Protein AF-A0A329MFP6-F1 (afdb_monomer_lite)

Foldseek 3Di:
DDDDDDPPPPPDPQQQLPQQLQNLDPQSSNVSYDHPVLVVLCVQAVHDSSVSSVLLNQCAPPPSHNEAPVRHGWDFAFDCVQPPDDGYYPVGTPGTHYPVVSVVVVLVPDPCNVVVVVVVVVVVVVVVVPDDDD

pLDDT: mean 84.2, std 16.62, range [38.97, 97.88]

Secondary structure (DSSP, 8-state):
-PPPPPTTS-------TT--SSTT-HHHHHHTS--HHHHHHHHHTT--HHHHHHHHHH--TTT--SS-TTSPPPEEEE-TTTS-SS---TTTEEEEE-HHHHHHHHHHHSTTHHHHHHHHHHHHHHHHHTS---

Structure (mmCIF, N/CA/C/O backbone):
data_AF-A0A329MFP6-F1
#
_entry.id   AF-A0A329MFP6-F1
#
loop_
_atom_site.group_PDB
_atom_site.id
_atom_site.type_symbol
_atom_site.label_atom_id
_atom_site.label_alt_id
_atom_site.label_comp_id
_atom_site.label_asym_id
_atom_site.label_entity_id
_atom_site.label_seq_id
_atom_site.pdbx_PDB_ins_code
_atom_site.Cartn_x
_atom_site.Cartn_y
_atom_site.Cartn_z
_atom_site.occupancy
_atom_site.B_iso_or_equiv
_atom_site.auth_seq_id
_atom_site.auth_comp_id
_atom_site.auth_asym_id
_atom_site.auth_atom_id
_atom_site.pdbx_PDB_model_num
ATOM 1 N N . MET A 1 1 ? 34.809 14.939 -12.830 1.00 39.16 1 MET A N 1
ATOM 2 C CA . MET A 1 1 ? 34.128 15.727 -13.881 1.00 39.16 1 MET A CA 1
ATOM 3 C C . MET A 1 1 ? 33.751 14.773 -15.009 1.00 39.16 1 MET A C 1
ATOM 5 O O . MET A 1 1 ? 34.616 14.398 -15.788 1.00 39.16 1 MET A O 1
ATOM 9 N N . GLN A 1 2 ? 32.520 14.252 -15.020 1.00 39.19 2 GLN A N 1
ATOM 10 C CA . GLN A 1 2 ? 32.083 13.300 -16.051 1.00 39.19 2 GLN A CA 1
ATOM 11 C C . GLN A 1 2 ? 31.683 14.081 -17.306 1.00 39.19 2 GLN A C 1
ATOM 13 O O . GLN A 1 2 ? 30.831 14.963 -17.243 1.00 39.19 2 GLN A O 1
ATOM 18 N N . ARG A 1 3 ? 32.372 13.801 -18.417 1.00 41.19 3 ARG A N 1
ATOM 19 C CA . ARG A 1 3 ? 32.139 14.415 -19.729 1.00 41.19 3 ARG A CA 1
ATOM 20 C C . ARG A 1 3 ? 30.785 13.940 -20.267 1.00 41.19 3 ARG A C 1
ATOM 22 O O . ARG A 1 3 ? 30.533 12.738 -20.278 1.00 41.19 3 ARG A O 1
ATOM 29 N N . GLY A 1 4 ? 29.930 14.883 -20.665 1.00 38.97 4 GLY A N 1
ATOM 30 C CA . GLY A 1 4 ? 28.643 14.595 -21.302 1.00 38.97 4 GLY A CA 1
ATOM 31 C C . GLY A 1 4 ? 28.822 13.795 -22.594 1.00 38.97 4 GLY A C 1
ATOM 32 O O . GLY A 1 4 ? 29.856 13.902 -23.254 1.00 38.97 4 GLY A O 1
ATOM 33 N N . ALA A 1 5 ? 27.829 12.967 -22.920 1.00 47.12 5 ALA A N 1
ATOM 34 C CA . ALA A 1 5 ? 27.838 12.176 -24.145 1.00 47.12 5 ALA A CA 1
ATOM 35 C C . ALA A 1 5 ? 27.854 13.098 -25.388 1.00 47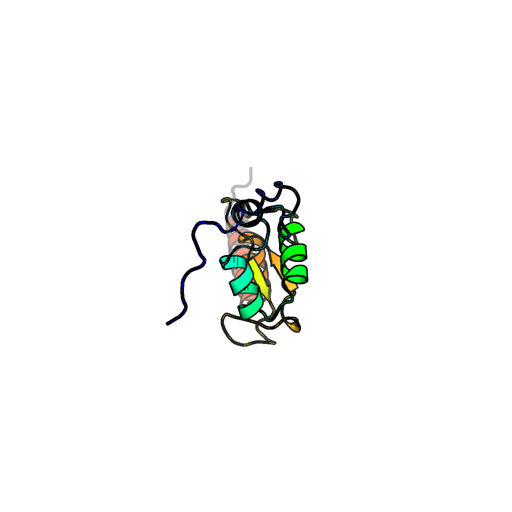.12 5 ALA A C 1
ATOM 37 O O . ALA A 1 5 ? 27.213 14.152 -25.351 1.00 47.12 5 ALA A O 1
ATOM 38 N N . PRO A 1 6 ? 28.571 12.738 -26.468 1.00 50.66 6 PRO A N 1
ATOM 39 C CA . PRO A 1 6 ? 28.706 13.596 -27.638 1.00 50.66 6 PRO A CA 1
ATOM 40 C C . PRO A 1 6 ? 27.420 13.629 -28.490 1.00 50.66 6 PRO A C 1
ATOM 42 O O . PRO A 1 6 ? 26.632 12.677 -28.502 1.00 50.66 6 PRO A O 1
ATOM 45 N N . LEU A 1 7 ? 27.205 14.772 -29.156 1.00 53.75 7 LEU A N 1
ATOM 46 C CA . LEU A 1 7 ? 25.969 15.193 -29.846 1.00 53.75 7 LEU A CA 1
ATOM 47 C C . LEU A 1 7 ? 25.598 14.357 -31.088 1.00 53.75 7 LEU A C 1
ATOM 49 O O . LEU A 1 7 ? 24.528 14.544 -31.657 1.00 53.75 7 LEU A O 1
ATOM 53 N N . ASP A 1 8 ? 26.466 13.438 -31.492 1.00 53.81 8 ASP A N 1
ATOM 54 C CA . ASP A 1 8 ? 26.337 12.506 -32.615 1.00 53.81 8 ASP A CA 1
ATOM 55 C C . ASP A 1 8 ? 25.970 11.079 -32.169 1.00 53.81 8 ASP A C 1
ATOM 57 O O . ASP A 1 8 ? 25.896 10.162 -32.990 1.00 53.81 8 ASP A O 1
ATOM 61 N N . SER A 1 9 ? 25.696 10.874 -30.875 1.00 49.31 9 SER A N 1
ATOM 62 C CA . SER A 1 9 ? 25.171 9.598 -30.392 1.00 49.31 9 SER A CA 1
ATOM 63 C C . SER A 1 9 ? 23.859 9.274 -31.115 1.00 49.31 9 SER A C 1
ATOM 65 O O . SER A 1 9 ? 22.949 10.109 -31.112 1.00 49.31 9 SER A O 1
ATOM 67 N N . PRO A 1 10 ? 23.716 8.072 -31.707 1.00 46.81 10 PRO A N 1
ATOM 68 C CA . PRO A 1 10 ? 22.512 7.712 -32.436 1.00 46.81 10 PRO A CA 1
ATOM 69 C C . PRO A 1 10 ? 21.300 7.895 -31.527 1.00 46.81 10 PRO A C 1
ATOM 71 O O . PRO A 1 10 ? 21.274 7.377 -30.403 1.00 46.81 10 PRO A O 1
ATOM 74 N N . ILE A 1 11 ? 20.307 8.649 -32.013 1.00 53.44 11 ILE A N 1
ATOM 75 C CA . ILE A 1 11 ? 19.011 8.798 -31.351 1.00 53.44 11 ILE A CA 1
ATOM 76 C C . ILE A 1 11 ? 18.507 7.378 -31.122 1.00 53.44 11 ILE A C 1
ATOM 78 O O . ILE A 1 11 ? 18.200 6.658 -32.074 1.00 53.44 11 ILE A O 1
ATOM 82 N N . ARG A 1 12 ? 18.493 6.940 -29.857 1.00 50.84 12 ARG A N 1
ATOM 83 C CA . ARG A 1 12 ? 17.966 5.621 -29.511 1.00 50.84 12 ARG A CA 1
ATOM 84 C C . ARG A 1 12 ? 16.547 5.564 -30.079 1.00 50.84 12 ARG A C 1
ATOM 86 O O . ARG A 1 12 ? 15.791 6.503 -29.823 1.00 50.84 12 ARG A O 1
ATOM 93 N N . PRO A 1 13 ? 16.188 4.527 -30.855 1.00 45.75 13 PRO A N 1
ATOM 94 C CA . PRO A 1 13 ? 14.855 4.440 -31.426 1.00 45.75 13 PRO A CA 1
ATOM 95 C C . PRO A 1 13 ? 13.839 4.584 -30.295 1.00 45.75 13 PRO A C 1
ATOM 97 O O . PRO A 1 13 ? 14.028 4.001 -29.221 1.00 45.75 13 PRO A O 1
ATOM 100 N N . TRP A 1 14 ? 12.801 5.395 -30.521 1.00 45.91 14 TRP A N 1
ATOM 101 C CA . TRP A 1 14 ? 11.663 5.488 -29.611 1.00 45.91 14 TRP A CA 1
ATOM 102 C C . TRP A 1 14 ? 11.177 4.064 -29.351 1.00 45.91 14 TRP A C 1
ATOM 104 O O . TRP A 1 14 ? 10.658 3.409 -30.256 1.00 45.91 14 TRP A O 1
ATOM 114 N N . ARG A 1 15 ? 11.419 3.554 -28.137 1.00 48.12 15 ARG A N 1
ATOM 115 C CA . ARG A 1 15 ? 10.938 2.230 -27.744 1.00 48.12 15 ARG A CA 1
ATOM 116 C C . ARG A 1 15 ? 9.426 2.269 -27.888 1.00 48.12 15 ARG A C 1
ATOM 118 O O . ARG A 1 15 ? 8.777 3.188 -27.386 1.00 48.12 15 ARG A O 1
ATOM 125 N N . SER A 1 16 ? 8.885 1.327 -28.652 1.00 48.03 16 SER A N 1
ATOM 126 C CA . SER A 1 16 ? 7.445 1.219 -28.845 1.00 48.03 16 SER A CA 1
ATOM 127 C C . SER A 1 16 ? 6.749 1.150 -27.477 1.00 48.03 16 SER A C 1
ATOM 129 O O . SER A 1 16 ? 7.317 0.631 -26.515 1.00 48.03 16 SER A O 1
ATOM 131 N N . ARG A 1 17 ? 5.515 1.662 -27.367 1.00 48.12 17 ARG A N 1
ATOM 132 C CA . ARG A 1 17 ? 4.728 1.707 -26.111 1.00 48.12 17 ARG A CA 1
ATOM 133 C C . ARG A 1 17 ? 4.492 0.331 -25.447 1.00 48.12 17 ARG A C 1
ATOM 135 O O . ARG A 1 17 ? 3.846 0.274 -24.408 1.00 48.12 17 ARG A O 1
ATOM 142 N N . GLN A 1 18 ? 4.972 -0.761 -26.040 1.00 50.19 18 GLN A N 1
ATOM 143 C CA . GLN A 1 18 ? 4.708 -2.146 -25.648 1.00 50.19 18 GLN A CA 1
ATOM 144 C C . GLN A 1 18 ? 5.741 -2.737 -24.663 1.00 50.19 18 GLN A C 1
ATOM 146 O O . GLN A 1 18 ? 5.518 -3.837 -24.171 1.00 50.19 18 GLN A O 1
ATOM 151 N N . ASP A 1 19 ? 6.808 -2.008 -24.301 1.00 54.41 19 ASP A N 1
ATOM 152 C CA . ASP A 1 19 ? 7.904 -2.535 -23.456 1.00 54.41 19 ASP A CA 1
ATOM 153 C C . ASP A 1 19 ? 7.864 -2.091 -21.976 1.00 54.41 19 ASP A C 1
ATOM 155 O O . ASP A 1 19 ? 8.775 -2.389 -21.197 1.00 54.41 19 ASP A O 1
ATOM 159 N N . ALA A 1 20 ? 6.840 -1.342 -21.557 1.00 63.00 20 ALA A N 1
ATOM 160 C CA . ALA A 1 20 ? 6.758 -0.851 -20.183 1.00 63.00 20 ALA A CA 1
ATOM 161 C C . ALA A 1 20 ? 6.576 -2.015 -19.197 1.00 63.00 20 ALA A C 1
ATOM 163 O O . ALA A 1 20 ? 5.565 -2.711 -19.229 1.00 63.00 20 ALA A O 1
ATOM 164 N N . ILE A 1 21 ? 7.523 -2.190 -18.267 1.00 69.50 21 ILE A N 1
ATOM 165 C CA . ILE A 1 21 ? 7.451 -3.263 -17.254 1.00 69.50 21 ILE A CA 1
ATOM 166 C C . ILE A 1 21 ? 6.237 -3.054 -16.323 1.00 69.50 21 ILE A C 1
ATOM 168 O O . ILE A 1 21 ? 5.682 -4.014 -15.795 1.00 69.50 21 ILE A O 1
ATOM 172 N N . VAL A 1 22 ? 5.809 -1.797 -16.140 1.00 79.88 22 VAL A N 1
ATOM 173 C CA . VAL A 1 22 ? 4.565 -1.427 -15.448 1.00 79.88 22 VAL A CA 1
ATOM 174 C C . VAL A 1 22 ? 3.582 -0.879 -16.476 1.00 79.88 22 VAL A C 1
ATOM 176 O O . VAL A 1 22 ? 3.689 0.280 -16.881 1.00 79.88 22 VAL A O 1
ATOM 179 N N . THR A 1 23 ? 2.634 -1.706 -16.906 1.00 76.31 23 THR A N 1
ATOM 180 C CA . THR A 1 23 ? 1.756 -1.405 -18.053 1.00 76.31 23 THR A CA 1
ATOM 181 C C . THR A 1 23 ? 0.665 -0.379 -17.746 1.00 76.31 23 THR A C 1
ATOM 183 O O . THR A 1 23 ? 0.120 0.236 -18.657 1.00 76.31 23 THR A O 1
ATOM 186 N N . ASN A 1 24 ? 0.363 -0.147 -16.467 1.00 78.19 24 ASN A N 1
ATOM 187 C CA . ASN A 1 24 ? -0.674 0.775 -15.997 1.00 78.19 24 ASN A CA 1
ATOM 188 C C . ASN A 1 24 ? -0.131 2.128 -15.489 1.00 78.19 24 ASN A C 1
ATOM 190 O O . ASN A 1 24 ? -0.830 2.847 -14.766 1.00 78.19 24 ASN A O 1
ATOM 194 N N . CYS A 1 25 ? 1.103 2.490 -15.856 1.00 84.19 25 CYS A N 1
ATOM 195 C CA . CYS A 1 25 ? 1.743 3.745 -15.466 1.00 84.19 25 CYS A CA 1
ATOM 196 C C . CYS A 1 25 ? 2.259 4.518 -16.686 1.00 84.19 25 CYS A C 1
ATOM 198 O O . CYS A 1 25 ? 3.217 4.096 -17.331 1.00 84.19 25 CYS A O 1
ATOM 200 N N . ASP A 1 26 ? 1.676 5.690 -16.945 1.00 82.31 26 ASP A N 1
ATOM 201 C CA . ASP A 1 26 ? 2.002 6.522 -18.114 1.00 82.31 26 ASP A CA 1
ATOM 202 C C . ASP A 1 26 ? 3.473 6.970 -18.131 1.00 82.31 26 ASP A C 1
ATOM 204 O O . ASP A 1 26 ? 4.105 7.005 -19.188 1.00 82.31 26 ASP A O 1
ATOM 208 N N . ASP A 1 27 ? 4.065 7.217 -16.959 1.00 82.19 27 ASP A N 1
ATOM 209 C CA . ASP A 1 27 ? 5.483 7.576 -16.823 1.00 82.19 27 ASP A CA 1
ATOM 210 C C . ASP A 1 27 ? 6.414 6.392 -17.137 1.00 82.19 27 ASP A C 1
ATOM 212 O O . ASP A 1 27 ? 7.493 6.556 -17.713 1.00 82.19 27 ASP A O 1
ATOM 216 N N . CYS A 1 28 ? 6.009 5.170 -16.776 1.00 82.88 28 CYS A N 1
ATOM 217 C CA . CYS A 1 28 ? 6.749 3.956 -17.132 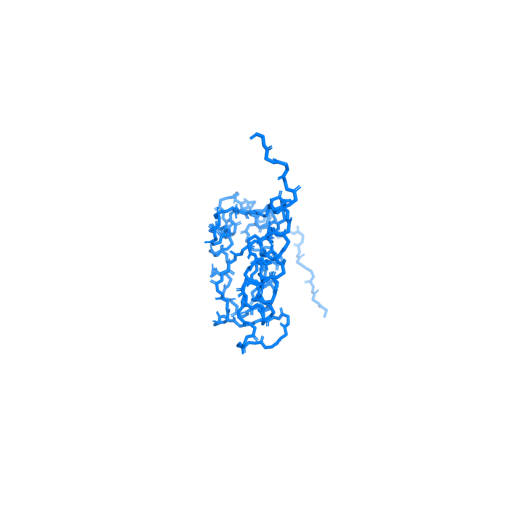1.00 82.88 28 CYS A CA 1
ATOM 218 C C . CYS A 1 28 ? 6.653 3.692 -18.638 1.00 82.88 28 CYS A C 1
ATOM 220 O O . CYS A 1 28 ? 7.663 3.410 -19.280 1.00 82.88 28 CYS A O 1
ATOM 222 N N . VAL A 1 29 ? 5.461 3.872 -19.215 1.00 74.75 29 VAL A N 1
ATOM 223 C CA . VAL A 1 29 ? 5.238 3.766 -20.663 1.00 74.75 29 VAL A CA 1
ATOM 224 C C . VAL A 1 29 ? 6.082 4.784 -21.425 1.00 74.75 29 VAL A C 1
ATOM 226 O O . VAL A 1 29 ? 6.722 4.430 -22.411 1.00 74.75 29 VAL A O 1
ATOM 229 N N . SER A 1 30 ? 6.162 6.017 -20.931 1.00 70.75 30 SER A N 1
ATOM 230 C CA . SER A 1 30 ? 6.937 7.089 -21.566 1.00 70.75 30 SER A CA 1
ATOM 231 C C . SER A 1 30 ? 8.451 6.900 -21.434 1.00 70.75 30 SER A C 1
ATOM 233 O O . SER A 1 30 ? 9.199 7.279 -22.330 1.00 70.75 30 SER A O 1
ATOM 235 N N . SER A 1 31 ? 8.923 6.296 -20.340 1.00 70.75 31 SER A N 1
ATOM 236 C CA . SER A 1 31 ? 10.354 6.018 -20.132 1.00 70.75 31 SER A CA 1
ATOM 237 C C . SER A 1 31 ? 10.832 4.710 -20.782 1.00 70.75 31 SER A C 1
ATOM 239 O O . SER A 1 31 ? 12.037 4.456 -20.830 1.00 70.75 31 SER A O 1
ATOM 241 N N . GLY A 1 32 ? 9.915 3.870 -21.282 1.00 62.72 32 GLY A N 1
ATOM 242 C CA . GLY A 1 32 ? 10.214 2.558 -21.868 1.00 62.72 32 GLY A CA 1
ATOM 243 C C . GLY A 1 32 ? 10.781 1.539 -20.870 1.00 62.72 32 GLY A C 1
ATOM 244 O O . GLY A 1 32 ? 11.291 0.501 -21.286 1.00 62.72 32 GLY A O 1
ATOM 245 N N . GLN A 1 33 ? 10.744 1.857 -19.569 1.00 74.75 33 GLN A N 1
ATOM 246 C CA . GLN A 1 33 ? 11.208 1.041 -18.444 1.00 74.75 33 GLN A CA 1
ATOM 247 C C . GLN A 1 33 ? 10.392 1.399 -17.180 1.00 74.75 33 GLN A C 1
ATOM 249 O O . GLN A 1 33 ? 9.175 1.555 -17.235 1.00 74.75 33 GLN A O 1
ATOM 254 N N . MET A 1 34 ? 11.036 1.478 -16.014 1.00 85.38 34 MET A N 1
ATOM 255 C CA . MET A 1 34 ? 10.428 1.852 -14.739 1.00 85.38 34 MET A CA 1
ATOM 256 C C . MET A 1 34 ? 10.697 3.334 -14.443 1.00 85.38 34 MET A C 1
ATOM 258 O O . MET A 1 34 ? 11.841 3.778 -14.532 1.00 85.38 34 MET A O 1
ATOM 262 N N . CYS A 1 35 ? 9.674 4.089 -14.031 1.00 89.38 35 CYS A N 1
ATOM 263 C CA . CYS A 1 35 ? 9.842 5.490 -13.637 1.00 89.38 35 CYS A CA 1
ATOM 264 C C . CYS A 1 35 ? 10.668 5.632 -12.342 1.00 89.38 35 CYS A C 1
ATOM 266 O O . CYS A 1 35 ? 10.760 4.706 -11.529 1.00 89.38 35 CYS A O 1
ATOM 268 N N . SER A 1 36 ? 11.240 6.817 -12.105 1.00 88.31 36 SER A N 1
ATOM 269 C CA . SER A 1 36 ? 12.091 7.089 -10.933 1.00 88.31 36 SER A CA 1
ATOM 270 C C . SER A 1 36 ? 11.378 6.837 -9.598 1.00 88.31 36 SER A C 1
ATOM 272 O O . SER A 1 36 ? 11.994 6.355 -8.646 1.00 88.31 36 SER A O 1
ATOM 274 N N . THR A 1 37 ? 10.069 7.095 -9.528 1.00 90.25 37 THR A N 1
ATOM 275 C CA . THR A 1 37 ? 9.248 6.837 -8.338 1.00 90.25 37 THR A CA 1
ATOM 276 C C . THR A 1 37 ? 9.159 5.348 -8.016 1.00 90.25 37 THR A C 1
ATOM 278 O O . THR A 1 37 ? 9.398 4.959 -6.871 1.00 90.25 37 THR A O 1
ATOM 281 N N . HIS A 1 38 ? 8.855 4.508 -9.006 1.00 91.25 38 HIS A N 1
ATOM 282 C CA . HIS A 1 38 ? 8.807 3.058 -8.821 1.00 91.25 38 HIS A CA 1
ATOM 283 C C . HIS A 1 38 ? 10.207 2.490 -8.561 1.00 91.25 38 HIS A C 1
ATOM 285 O O . HIS A 1 38 ? 10.374 1.664 -7.667 1.00 91.25 38 HIS A O 1
ATOM 291 N N . PHE A 1 39 ? 11.245 3.009 -9.222 1.00 91.12 39 PHE A N 1
ATOM 292 C CA . PHE A 1 39 ? 12.618 2.603 -8.927 1.00 91.12 39 PHE A CA 1
ATOM 293 C C . PHE A 1 39 ? 12.997 2.910 -7.471 1.00 91.12 39 PHE A C 1
ATOM 295 O O . PHE A 1 39 ? 13.550 2.057 -6.779 1.00 91.12 39 PHE A O 1
ATOM 302 N N . ALA A 1 40 ? 12.627 4.080 -6.944 1.00 92.44 40 ALA A N 1
ATOM 303 C CA . ALA A 1 40 ? 12.843 4.407 -5.536 1.00 92.44 40 ALA A CA 1
ATOM 304 C C . ALA A 1 40 ? 12.094 3.456 -4.582 1.00 92.44 40 ALA A C 1
ATOM 306 O O . ALA A 1 40 ? 12.606 3.136 -3.507 1.00 92.44 40 ALA A O 1
ATOM 307 N N . GLN A 1 41 ? 10.907 2.969 -4.960 1.00 94.19 41 GLN A N 1
ATOM 308 C CA . GLN A 1 41 ? 10.182 1.963 -4.177 1.00 94.19 41 GLN A CA 1
ATOM 309 C C . GLN A 1 41 ? 10.944 0.635 -4.099 1.00 94.19 41 GLN A C 1
ATOM 311 O O . GLN A 1 41 ? 11.028 0.076 -3.008 1.00 94.19 41 GLN A O 1
ATOM 316 N N . THR A 1 42 ? 11.581 0.179 -5.186 1.00 94.56 42 THR A N 1
ATOM 317 C CA . THR A 1 42 ? 12.419 -1.042 -5.151 1.00 94.56 42 THR A CA 1
ATOM 318 C C . THR A 1 42 ? 13.497 -0.956 -4.073 1.00 94.56 42 THR A C 1
ATOM 320 O O . THR A 1 42 ? 13.740 -1.918 -3.355 1.00 94.56 42 THR A O 1
ATOM 323 N N . LYS A 1 43 ? 14.096 0.228 -3.887 1.00 94.69 43 LYS A N 1
ATOM 324 C CA . LYS A 1 43 ? 15.128 0.458 -2.869 1.00 94.69 43 LYS A CA 1
ATOM 325 C C . LYS A 1 43 ? 14.547 0.516 -1.462 1.00 94.69 43 LYS A C 1
ATOM 327 O O . LYS A 1 43 ? 15.105 -0.088 -0.554 1.00 94.69 43 LYS A O 1
ATOM 332 N N . ARG A 1 44 ? 13.413 1.200 -1.291 1.00 94.81 44 ARG A N 1
ATOM 333 C CA . ARG A 1 44 ? 12.724 1.333 0.004 1.00 94.81 44 ARG A CA 1
ATOM 334 C C . ARG A 1 44 ? 12.236 -0.002 0.552 1.00 94.81 44 ARG A C 1
ATOM 336 O O . ARG A 1 44 ? 12.274 -0.185 1.756 1.00 94.81 44 ARG A O 1
ATOM 343 N N . TYR A 1 45 ? 11.793 -0.901 -0.320 1.00 95.56 45 TYR A N 1
ATOM 344 C CA . TYR A 1 45 ? 11.247 -2.202 0.072 1.00 95.56 45 TYR A CA 1
ATOM 345 C C . TYR A 1 45 ? 12.183 -3.368 -0.240 1.00 95.56 45 TYR A C 1
ATOM 347 O O . TYR A 1 45 ? 11.810 -4.514 -0.035 1.00 95.56 45 TYR A O 1
ATOM 355 N N . LYS A 1 46 ? 13.402 -3.098 -0.726 1.00 95.31 46 LYS A N 1
ATOM 356 C CA . LYS A 1 46 ? 14.392 -4.120 -1.110 1.00 95.31 46 LYS A CA 1
ATOM 357 C C . LYS A 1 46 ? 13.801 -5.187 -2.048 1.00 95.31 46 LYS A C 1
ATOM 359 O O . LYS A 1 46 ? 14.118 -6.365 -1.928 1.00 95.31 46 LYS A O 1
ATOM 364 N N . LEU A 1 47 ? 12.925 -4.761 -2.959 1.00 94.75 47 LEU A N 1
ATOM 365 C CA . LEU A 1 47 ? 12.251 -5.628 -3.923 1.00 94.75 47 LEU A CA 1
ATOM 366 C C . LEU A 1 47 ? 13.033 -5.688 -5.231 1.00 94.75 47 LEU A C 1
ATOM 368 O O . LEU A 1 47 ? 13.577 -4.678 -5.686 1.00 94.75 47 LEU A O 1
ATOM 372 N N . ASP A 1 48 ? 13.006 -6.852 -5.879 1.00 93.06 48 ASP A N 1
ATOM 373 C CA . ASP A 1 48 ? 13.409 -6.951 -7.277 1.00 93.06 48 ASP A CA 1
ATOM 374 C C . ASP A 1 48 ? 12.482 -6.068 -8.146 1.00 93.06 48 ASP A C 1
ATOM 376 O O . ASP A 1 48 ? 11.255 -6.110 -7.984 1.00 93.06 48 ASP A O 1
ATOM 380 N N . PRO A 1 49 ? 13.023 -5.249 -9.069 1.00 90.81 49 PRO A N 1
ATOM 381 C CA . PRO A 1 49 ? 12.206 -4.375 -9.906 1.00 90.81 49 PRO A CA 1
ATOM 382 C C . PRO A 1 49 ? 11.135 -5.106 -10.724 1.00 90.81 49 PRO A C 1
ATOM 384 O O . PRO A 1 49 ? 10.055 -4.553 -10.928 1.00 90.81 49 PRO A O 1
ATOM 387 N N . LYS A 1 50 ? 11.390 -6.339 -11.181 1.00 89.25 50 LYS A N 1
ATOM 388 C CA . LYS A 1 50 ? 10.402 -7.125 -11.931 1.00 89.25 50 LYS A CA 1
ATOM 389 C C . LYS A 1 50 ? 9.270 -7.584 -11.022 1.00 89.25 50 LYS A C 1
ATOM 391 O O . LYS A 1 50 ? 8.118 -7.495 -11.435 1.00 89.25 50 LYS A O 1
ATOM 396 N N . ILE A 1 51 ? 9.578 -7.995 -9.788 1.00 92.19 51 ILE A N 1
ATOM 397 C CA . ILE A 1 51 ? 8.563 -8.339 -8.778 1.00 92.19 51 ILE A CA 1
ATOM 398 C C . ILE A 1 51 ? 7.651 -7.134 -8.538 1.00 92.19 51 ILE A C 1
ATOM 400 O O . ILE A 1 51 ? 6.440 -7.238 -8.719 1.00 92.19 51 ILE A O 1
ATOM 404 N N . LEU A 1 52 ? 8.220 -5.966 -8.211 1.00 93.69 52 LEU A N 1
ATOM 405 C CA . LEU A 1 52 ? 7.419 -4.762 -7.971 1.00 93.69 52 LEU A CA 1
ATOM 406 C C . LEU A 1 52 ? 6.552 -4.414 -9.188 1.00 93.69 52 LEU A C 1
ATOM 408 O O . LEU A 1 52 ? 5.382 -4.062 -9.046 1.00 93.69 52 LEU A O 1
ATOM 412 N N . ALA A 1 53 ? 7.111 -4.522 -10.390 1.00 91.19 53 ALA A N 1
ATOM 413 C CA . ALA A 1 53 ? 6.388 -4.187 -11.602 1.00 91.19 53 ALA A CA 1
ATOM 414 C C . ALA A 1 53 ? 5.226 -5.147 -11.902 1.00 91.19 53 ALA A C 1
ATOM 416 O O . ALA A 1 53 ? 4.159 -4.696 -12.323 1.00 91.19 53 ALA A O 1
ATOM 417 N N . GLN A 1 54 ? 5.389 -6.444 -11.623 1.00 90.88 54 GLN A N 1
ATOM 418 C CA . GLN A 1 54 ? 4.307 -7.428 -11.704 1.00 90.88 54 GLN A CA 1
ATOM 419 C C . GLN A 1 54 ? 3.193 -7.119 -10.701 1.00 90.88 54 GLN A C 1
ATOM 421 O O . GLN A 1 54 ? 2.020 -7.125 -11.073 1.00 90.88 54 GLN A O 1
ATOM 426 N N . MET A 1 55 ? 3.550 -6.787 -9.455 1.00 94.31 55 MET A N 1
ATOM 427 C CA . MET A 1 55 ? 2.576 -6.395 -8.433 1.00 94.31 55 MET A CA 1
ATOM 428 C C . MET A 1 55 ? 1.766 -5.178 -8.889 1.00 94.31 55 MET A C 1
ATOM 430 O O . MET A 1 55 ? 0.539 -5.207 -8.860 1.00 94.31 55 MET A O 1
ATOM 434 N N . LEU A 1 56 ? 2.446 -4.123 -9.351 1.00 93.56 56 LEU A N 1
ATOM 435 C CA . LEU A 1 56 ? 1.802 -2.894 -9.816 1.00 93.56 56 LEU A CA 1
ATOM 436 C C . LEU A 1 56 ? 0.902 -3.142 -11.030 1.00 93.56 56 LEU A C 1
ATOM 438 O O . LEU A 1 56 ? -0.222 -2.645 -11.049 1.00 93.56 56 LEU A O 1
ATOM 442 N N . SER A 1 57 ? 1.356 -3.946 -11.995 1.00 90.62 57 SER A N 1
ATOM 443 C CA . SER A 1 57 ? 0.593 -4.264 -13.210 1.00 90.62 57 SER A CA 1
ATOM 444 C C . SER A 1 57 ? -0.645 -5.118 -12.929 1.00 90.62 57 SER A C 1
ATOM 446 O O . SER A 1 57 ? -1.648 -4.975 -13.623 1.00 90.62 57 SER A O 1
ATOM 448 N N . ARG A 1 58 ? -0.617 -5.963 -11.887 1.00 91.62 58 ARG A N 1
ATOM 449 C CA . ARG A 1 58 ? -1.794 -6.719 -11.420 1.00 91.62 58 ARG A CA 1
ATOM 450 C C . ARG A 1 58 ? -2.912 -5.808 -10.896 1.00 91.62 58 ARG A C 1
ATOM 452 O O . ARG A 1 58 ? -4.071 -6.211 -10.896 1.00 91.62 58 ARG A O 1
ATOM 459 N N . GLY A 1 59 ? -2.584 -4.602 -10.442 1.00 93.62 59 GLY A N 1
ATOM 460 C CA . GLY A 1 59 ? -3.541 -3.723 -9.783 1.00 93.62 59 GLY A CA 1
ATOM 461 C C . GLY A 1 59 ? -3.715 -4.052 -8.298 1.00 93.62 59 GLY A C 1
ATOM 462 O O . GLY A 1 59 ? -2.973 -4.842 -7.716 1.00 93.62 59 GLY A O 1
ATOM 463 N N . CYS A 1 60 ? -4.697 -3.425 -7.652 1.00 97.00 60 CYS A N 1
ATOM 464 C CA . CYS A 1 60 ? -4.980 -3.644 -6.237 1.00 97.00 60 CYS A CA 1
ATOM 465 C C . CYS A 1 60 ? -5.290 -5.121 -5.949 1.00 97.00 60 CYS A C 1
ATOM 467 O O . CYS A 1 60 ? -6.162 -5.708 -6.580 1.00 97.00 60 CYS A O 1
ATOM 469 N N . TYR A 1 61 ? -4.655 -5.709 -4.935 1.00 97.38 61 TYR A N 1
ATOM 470 C CA . TYR A 1 61 ? -4.836 -7.133 -4.620 1.00 97.38 61 TYR A CA 1
ATOM 471 C C . TYR A 1 61 ? -6.231 -7.485 -4.083 1.00 97.38 61 TYR A C 1
ATOM 473 O O . TYR A 1 61 ? -6.588 -8.659 -4.081 1.00 97.38 61 TYR A O 1
ATOM 481 N N . VAL A 1 62 ? -7.015 -6.482 -3.674 1.00 97.44 62 VAL A N 1
ATOM 482 C CA . VAL A 1 62 ? -8.394 -6.655 -3.195 1.00 97.44 62 VAL A CA 1
ATOM 483 C C . VAL A 1 62 ? -9.414 -6.425 -4.311 1.00 97.44 62 VAL A C 1
A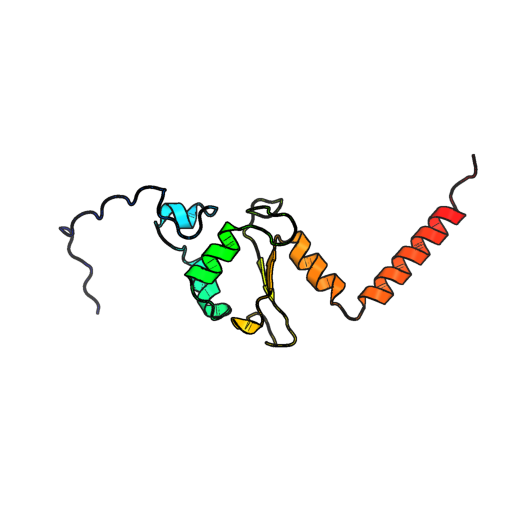TOM 485 O O . VAL A 1 62 ? -10.262 -7.278 -4.535 1.00 97.44 62 VAL A O 1
ATOM 488 N N . CYS A 1 63 ? -9.343 -5.302 -5.038 1.00 96.69 63 CYS A N 1
ATOM 489 C CA . CYS A 1 63 ? -10.357 -4.957 -6.048 1.00 96.69 63 CYS A CA 1
ATOM 490 C C . CYS A 1 63 ? -9.891 -5.011 -7.507 1.00 96.69 63 CYS A C 1
ATOM 492 O O . CYS A 1 63 ? -10.661 -4.663 -8.396 1.00 96.69 63 CYS A O 1
ATOM 494 N N . GLY A 1 64 ? -8.631 -5.349 -7.777 1.00 95.62 64 GLY A N 1
ATOM 495 C CA . GLY A 1 64 ? -8.061 -5.395 -9.128 1.00 95.62 64 GLY A CA 1
ATOM 496 C C . GLY A 1 64 ? -7.854 -4.033 -9.800 1.00 95.62 64 GLY A C 1
ATOM 497 O O . GLY A 1 64 ? -7.280 -3.972 -10.882 1.00 95.62 64 GLY A O 1
ATOM 498 N N . ALA A 1 65 ? -8.281 -2.924 -9.184 1.00 94.25 65 ALA A N 1
ATOM 499 C CA . ALA A 1 65 ? -8.180 -1.608 -9.808 1.00 94.25 65 ALA A CA 1
ATOM 500 C C . ALA A 1 65 ? -6.708 -1.222 -10.071 1.00 94.25 65 ALA A C 1
ATOM 502 O O . ALA A 1 65 ? -5.882 -1.324 -9.157 1.00 94.25 65 ALA A O 1
ATOM 503 N N . PRO A 1 66 ? -6.363 -0.735 -11.279 1.00 91.19 66 PRO A N 1
ATOM 504 C CA . PRO A 1 66 ? -4.984 -0.387 -11.627 1.00 91.19 66 PRO A CA 1
ATOM 505 C C . PRO A 1 66 ? -4.493 0.884 -10.917 1.00 91.19 66 PRO A C 1
ATOM 507 O O . PRO A 1 66 ? -3.292 1.103 -10.790 1.00 91.19 66 PRO A O 1
ATOM 510 N N . ARG A 1 67 ? -5.419 1.727 -10.452 1.00 90.94 67 ARG A N 1
ATOM 511 C CA . ARG A 1 67 ? -5.180 2.972 -9.713 1.00 90.94 67 ARG A CA 1
ATOM 512 C C . ARG A 1 67 ? -6.238 3.120 -8.624 1.00 90.94 67 ARG A C 1
ATOM 514 O O . ARG A 1 67 ? -7.233 2.395 -8.614 1.00 90.94 67 ARG A O 1
ATOM 521 N N . ASP A 1 68 ? -6.024 4.036 -7.683 1.00 92.19 68 ASP A N 1
ATOM 522 C CA . ASP A 1 68 ? -7.071 4.370 -6.719 1.00 92.19 68 ASP A CA 1
ATOM 523 C C . ASP A 1 68 ? -8.229 5.150 -7.370 1.00 92.19 68 ASP A C 1
ATOM 525 O O . ASP A 1 68 ? -8.142 5.601 -8.513 1.00 92.19 68 ASP A O 1
ATOM 529 N N . ARG A 1 69 ? -9.326 5.328 -6.623 1.00 89.94 69 ARG A N 1
ATOM 530 C CA . ARG A 1 69 ? -10.537 6.022 -7.100 1.00 89.94 69 ARG A CA 1
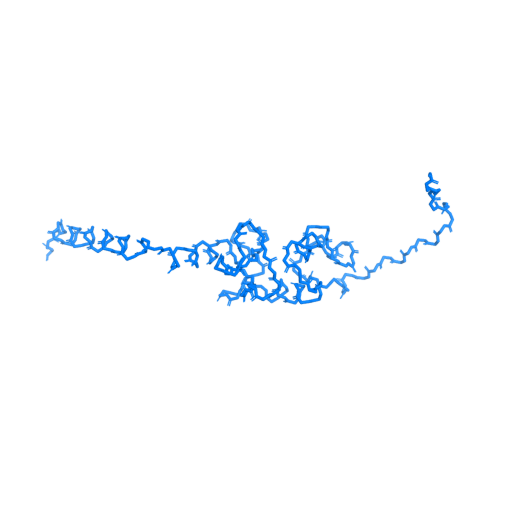ATOM 531 C C . ARG A 1 69 ? -10.312 7.478 -7.536 1.00 89.94 69 ARG A C 1
ATOM 533 O O . ARG A 1 69 ? -11.156 8.037 -8.219 1.00 89.94 69 ARG A O 1
ATOM 540 N N . ASN A 1 70 ? -9.203 8.085 -7.120 1.00 91.38 70 ASN A N 1
ATOM 541 C CA . ASN A 1 70 ? -8.818 9.455 -7.448 1.00 91.38 70 ASN A CA 1
ATOM 542 C C . ASN A 1 70 ? -7.710 9.485 -8.522 1.00 91.38 70 ASN A C 1
ATOM 544 O O . ASN A 1 70 ? -7.038 10.503 -8.677 1.00 91.38 70 ASN A O 1
ATOM 548 N N . GLY A 1 71 ? -7.450 8.363 -9.206 1.00 88.12 71 GLY A N 1
ATOM 549 C CA . GLY A 1 71 ? -6.402 8.233 -10.221 1.00 88.12 71 GLY A CA 1
ATOM 550 C C . GLY A 1 71 ? -4.972 8.146 -9.669 1.00 88.12 71 GLY A C 1
ATOM 551 O O . GLY A 1 71 ? -4.010 8.135 -10.443 1.00 88.12 71 GLY A O 1
ATOM 552 N N . ARG A 1 72 ? -4.789 8.068 -8.345 1.00 88.69 72 ARG A N 1
ATOM 553 C CA . ARG A 1 72 ? -3.461 8.004 -7.721 1.00 88.69 72 ARG A CA 1
ATOM 554 C C . ARG A 1 72 ? -2.872 6.600 -7.814 1.00 88.69 72 ARG A C 1
ATOM 556 O O . ARG A 1 72 ? -3.582 5.601 -7.941 1.00 88.69 72 ARG A O 1
ATOM 563 N N . ALA A 1 73 ? -1.547 6.541 -7.713 1.00 90.38 73 ALA A N 1
ATOM 564 C CA . ALA A 1 73 ? -0.798 5.293 -7.701 1.00 90.38 73 ALA A CA 1
ATOM 565 C C . ALA A 1 73 ? -1.183 4.392 -6.514 1.00 90.38 73 ALA A C 1
ATOM 567 O O . ALA A 1 73 ? -1.550 4.870 -5.434 1.00 90.38 73 ALA A O 1
ATOM 568 N N . LEU A 1 74 ? -1.044 3.082 -6.719 1.00 95.00 74 LEU A N 1
ATOM 569 C CA . LEU A 1 74 ? -1.221 2.078 -5.675 1.00 95.00 74 LEU A CA 1
ATOM 570 C C . LEU A 1 74 ? -0.150 2.218 -4.581 1.00 95.00 74 LEU A C 1
ATOM 572 O O . LEU A 1 74 ? 0.940 2.756 -4.791 1.00 95.00 74 LEU A O 1
ATOM 576 N N . ARG A 1 75 ? -0.485 1.750 -3.380 1.00 95.25 75 ARG A N 1
ATOM 577 C CA . ARG A 1 75 ? 0.376 1.727 -2.196 1.00 95.25 75 ARG A CA 1
ATOM 578 C C . ARG A 1 75 ? 0.954 0.330 -2.017 1.00 95.25 75 ARG A C 1
ATOM 580 O O . ARG A 1 75 ? 0.248 -0.642 -2.256 1.00 95.25 75 ARG A O 1
ATOM 587 N N . ILE A 1 76 ? 2.211 0.239 -1.595 1.00 96.12 76 ILE A N 1
ATOM 588 C CA . ILE A 1 76 ? 2.812 -1.029 -1.167 1.00 96.12 76 ILE A CA 1
ATOM 589 C C . ILE A 1 76 ? 2.346 -1.283 0.263 1.00 96.12 76 ILE A C 1
ATOM 591 O O . ILE A 1 76 ? 2.629 -0.480 1.152 1.00 96.12 76 ILE A O 1
ATOM 595 N N . ASP A 1 77 ? 1.619 -2.375 0.450 1.00 95.75 77 ASP A N 1
ATOM 596 C CA . ASP A 1 77 ? 1.138 -2.829 1.746 1.00 95.75 77 ASP A CA 1
ATOM 597 C C . ASP A 1 77 ? 2.168 -3.776 2.366 1.00 95.75 77 ASP A C 1
ATOM 599 O O . ASP A 1 77 ? 2.661 -4.698 1.705 1.00 95.75 77 ASP A O 1
ATOM 603 N N . HIS A 1 78 ? 2.516 -3.530 3.628 1.00 94.88 78 HIS A N 1
ATOM 604 C CA . HIS A 1 78 ? 3.518 -4.316 4.331 1.00 94.88 78 HIS A CA 1
ATOM 605 C C . HIS A 1 78 ? 3.206 -4.486 5.815 1.00 94.88 78 HIS A C 1
ATOM 607 O O . HIS A 1 78 ? 2.493 -3.686 6.420 1.00 94.88 78 HIS A O 1
ATOM 613 N N . ASP A 1 79 ? 3.750 -5.551 6.391 1.00 92.81 79 ASP A N 1
ATOM 614 C CA . ASP A 1 79 ? 3.660 -5.846 7.813 1.00 92.81 79 ASP A CA 1
ATOM 615 C C . ASP A 1 79 ? 4.678 -5.012 8.611 1.00 92.81 79 ASP A C 1
ATOM 617 O O . ASP A 1 79 ? 5.892 -5.088 8.392 1.00 92.81 79 ASP A O 1
ATOM 621 N N . HIS A 1 80 ? 4.172 -4.201 9.542 1.00 90.62 80 HIS A N 1
ATOM 622 C CA . HIS A 1 80 ? 4.981 -3.333 10.399 1.00 90.62 80 HIS A CA 1
ATOM 623 C C . HIS A 1 80 ? 5.591 -4.068 11.606 1.00 90.62 80 HIS A C 1
ATOM 625 O O . HIS A 1 80 ? 6.418 -3.486 12.306 1.00 90.62 80 HIS A O 1
ATOM 631 N N . THR A 1 81 ? 5.230 -5.333 11.850 1.00 90.44 81 THR A N 1
ATOM 632 C CA . THR A 1 81 ? 5.874 -6.168 12.879 1.00 90.44 81 THR A CA 1
ATOM 633 C C . THR A 1 81 ? 7.261 -6.648 12.443 1.00 90.44 81 THR A C 1
ATOM 635 O O . THR A 1 81 ? 8.145 -6.821 13.278 1.00 90.44 81 THR A O 1
ATOM 638 N N . CYS A 1 82 ? 7.479 -6.810 11.132 1.00 92.75 82 CYS A N 1
ATOM 639 C CA . CYS A 1 82 ? 8.754 -7.246 10.563 1.00 92.75 82 CYS A CA 1
ATOM 640 C C . CYS A 1 82 ? 9.778 -6.103 10.461 1.00 92.75 82 CYS A C 1
ATOM 642 O O . CYS A 1 82 ? 10.934 -6.258 10.852 1.00 92.75 82 CYS A O 1
ATOM 644 N N . CYS A 1 83 ? 9.371 -4.953 9.920 1.00 90.06 83 CYS A N 1
ATOM 645 C CA . CYS A 1 83 ? 10.231 -3.780 9.763 1.00 90.06 83 CYS A CA 1
ATOM 646 C C . CYS A 1 83 ? 9.588 -2.574 10.460 1.00 90.06 83 CYS A C 1
ATOM 648 O O . CYS A 1 83 ? 8.578 -2.072 9.958 1.00 90.06 83 CYS A O 1
ATOM 650 N N . PRO A 1 84 ? 10.157 -2.068 11.572 1.00 84.06 84 PRO A N 1
ATOM 651 C CA . PRO A 1 84 ? 9.649 -0.857 12.198 1.00 84.06 84 PRO A CA 1
ATOM 652 C C . PRO A 1 84 ? 9.936 0.368 11.316 1.00 84.06 84 PRO A C 1
ATOM 654 O O . PRO A 1 84 ? 11.029 0.527 10.769 1.00 84.06 84 PRO A O 1
ATOM 657 N N . GLY A 1 85 ? 8.960 1.272 11.209 1.00 84.88 85 GLY A N 1
ATOM 658 C CA . GLY A 1 85 ? 9.096 2.548 10.505 1.00 84.88 85 GLY A CA 1
ATOM 659 C C . GLY A 1 85 ? 8.332 2.622 9.181 1.00 84.88 85 GLY A C 1
ATOM 660 O O . GLY A 1 85 ? 7.337 1.941 8.970 1.00 84.88 85 GLY A O 1
ATOM 661 N N . ARG A 1 86 ? 8.769 3.531 8.298 1.00 85.81 86 ARG A N 1
ATOM 662 C CA . ARG A 1 86 ? 8.042 3.896 7.064 1.00 85.81 86 ARG A CA 1
ATOM 663 C C . ARG A 1 86 ? 8.293 2.952 5.881 1.00 85.81 86 ARG A C 1
ATOM 665 O O . ARG A 1 86 ? 7.553 2.991 4.900 1.00 85.81 86 ARG A O 1
ATOM 672 N N . PHE A 1 87 ? 9.381 2.194 5.918 1.00 90.19 87 PHE A N 1
ATOM 673 C CA . PHE A 1 87 ? 9.849 1.364 4.808 1.00 90.19 87 PHE A CA 1
ATOM 674 C C . PHE A 1 87 ? 10.016 -0.086 5.265 1.00 90.19 87 PHE A C 1
ATOM 676 O O . PHE A 1 87 ? 9.987 -0.362 6.461 1.00 90.19 87 PHE A O 1
ATOM 683 N N . GLY A 1 88 ? 10.191 -1.000 4.312 1.00 92.38 88 GLY A N 1
ATOM 684 C CA . GLY A 1 88 ? 10.175 -2.436 4.573 1.00 92.38 88 GLY A CA 1
ATOM 685 C C . GLY A 1 88 ? 11.298 -3.212 3.890 1.00 92.38 88 GLY A C 1
ATOM 686 O O . GLY A 1 88 ? 12.264 -2.657 3.365 1.00 92.38 88 GLY A O 1
ATOM 687 N N . CYS A 1 89 ? 11.155 -4.529 3.887 1.00 94.50 89 CYS A N 1
ATOM 688 C CA . CYS A 1 89 ? 11.970 -5.469 3.130 1.00 94.50 89 CYS A CA 1
ATOM 689 C C . CYS A 1 89 ? 11.079 -6.308 2.203 1.00 94.50 89 CYS A C 1
ATOM 691 O O . CYS A 1 89 ? 9.853 -6.215 2.268 1.00 94.50 89 CYS A O 1
ATOM 693 N N . GLY A 1 90 ? 11.692 -7.143 1.361 1.00 92.38 90 GLY A N 1
ATOM 694 C CA . GLY A 1 90 ? 10.946 -8.008 0.447 1.00 92.38 90 GLY A CA 1
ATOM 695 C C . GLY A 1 90 ? 10.015 -8.987 1.166 1.00 92.38 90 GLY A C 1
ATOM 696 O O . GLY A 1 90 ? 8.948 -9.285 0.647 1.00 92.38 90 GLY A O 1
ATOM 697 N N . GLU A 1 91 ? 10.372 -9.396 2.386 1.00 94.31 91 GLU A N 1
ATOM 698 C CA . GLU A 1 91 ? 9.620 -10.384 3.173 1.00 94.31 91 GLU A CA 1
ATOM 699 C C . GLU A 1 91 ? 8.368 -9.805 3.840 1.00 94.31 91 GLU A C 1
ATOM 701 O O . GLU A 1 91 ? 7.385 -10.511 4.038 1.00 94.31 91 GLU A O 1
ATOM 706 N N . CYS A 1 92 ? 8.374 -8.517 4.199 1.00 95.81 92 CYS A N 1
ATOM 707 C CA . CYS A 1 92 ? 7.223 -7.911 4.870 1.00 95.81 92 CYS A CA 1
ATOM 708 C C . CYS A 1 92 ? 6.153 -7.421 3.892 1.00 95.81 92 CYS A C 1
ATOM 710 O O . CYS A 1 92 ? 5.070 -7.028 4.322 1.00 95.81 92 CYS A O 1
ATOM 712 N N . VAL A 1 93 ? 6.454 -7.363 2.593 1.00 96.62 93 VAL A N 1
ATOM 713 C CA . VAL A 1 93 ? 5.522 -6.875 1.575 1.00 96.62 93 VAL A CA 1
ATOM 714 C C . VAL A 1 93 ? 4.450 -7.928 1.319 1.00 96.62 93 VAL A C 1
ATOM 716 O O . VAL A 1 93 ? 4.737 -9.034 0.876 1.00 96.62 93 VAL A O 1
ATOM 719 N N . ARG A 1 94 ? 3.189 -7.556 1.545 1.00 95.94 94 ARG A N 1
ATOM 720 C CA . ARG A 1 94 ? 2.034 -8.436 1.314 1.00 95.94 94 ARG A CA 1
ATOM 721 C C . ARG A 1 94 ? 1.443 -8.262 -0.079 1.00 95.94 94 ARG A C 1
ATOM 723 O O . ARG A 1 94 ? 0.917 -9.206 -0.662 1.00 95.94 94 ARG A O 1
ATOM 730 N N . GLY A 1 95 ? 1.507 -7.048 -0.623 1.00 96.06 95 GLY A N 1
ATOM 731 C CA . GLY A 1 95 ? 0.865 -6.730 -1.892 1.00 96.06 95 GLY A CA 1
ATOM 732 C C . GLY A 1 95 ? 0.901 -5.249 -2.241 1.00 96.06 95 GLY A C 1
ATOM 733 O O . GLY A 1 95 ? 1.524 -4.438 -1.556 1.00 96.06 95 GLY A O 1
ATOM 734 N N . VAL A 1 96 ? 0.193 -4.894 -3.313 1.00 97.12 96 VAL A N 1
ATOM 735 C CA . VAL A 1 96 ? -0.143 -3.499 -3.616 1.00 97.12 96 VAL A CA 1
ATOM 736 C C . VAL A 1 96 ? -1.644 -3.279 -3.496 1.00 97.12 96 VAL A C 1
ATOM 738 O O . VAL A 1 96 ? -2.454 -4.085 -3.959 1.00 97.12 96 VAL A O 1
ATOM 741 N N . LEU A 1 97 ? -2.033 -2.176 -2.866 1.00 97.88 97 LEU A N 1
ATOM 742 C CA . LEU A 1 97 ? -3.418 -1.842 -2.562 1.00 97.88 97 LEU A CA 1
ATOM 743 C C . LEU A 1 97 ? -3.759 -0.436 -3.046 1.00 97.88 97 LEU A C 1
ATOM 745 O O . LEU A 1 97 ? -2.923 0.467 -3.047 1.00 97.88 97 LEU A O 1
ATOM 749 N N . CYS A 1 98 ? -5.015 -0.213 -3.431 1.00 97.38 98 CYS A N 1
ATOM 750 C CA . CYS A 1 98 ? -5.496 1.154 -3.580 1.00 97.38 98 CYS A CA 1
ATOM 751 C C . CYS A 1 98 ? -5.543 1.828 -2.198 1.00 97.38 98 CYS A C 1
ATOM 753 O O . CYS A 1 98 ? -5.577 1.158 -1.163 1.00 97.38 98 CYS A O 1
ATOM 755 N N . ASN A 1 99 ? -5.563 3.161 -2.167 1.00 96.56 99 ASN A N 1
ATOM 756 C CA . ASN A 1 99 ? -5.489 3.907 -0.910 1.00 96.56 99 ASN A CA 1
ATOM 757 C C . ASN A 1 99 ? -6.586 3.509 0.097 1.00 96.56 99 ASN A C 1
ATOM 759 O O . ASN A 1 99 ? -6.320 3.449 1.292 1.00 96.56 99 ASN A O 1
ATOM 763 N N . LEU A 1 100 ? -7.796 3.204 -0.385 1.00 97.00 100 LEU A N 1
ATOM 764 C CA . LEU A 1 100 ? -8.911 2.761 0.453 1.00 97.00 100 LEU A CA 1
ATOM 765 C C . LEU A 1 100 ? -8.610 1.421 1.139 1.00 97.00 100 LEU A C 1
ATOM 767 O O . LEU A 1 100 ? -8.659 1.347 2.363 1.00 97.00 100 LEU A O 1
ATOM 771 N N . HIS A 1 101 ? -8.251 0.393 0.364 1.00 97.88 101 HIS A N 1
ATOM 772 C CA . HIS A 1 101 ? -7.959 -0.933 0.913 1.00 97.88 101 HIS A CA 1
ATOM 773 C C . HIS A 1 101 ? -6.718 -0.924 1.809 1.00 97.88 101 HIS A C 1
ATOM 775 O O . HIS A 1 101 ? -6.694 -1.634 2.806 1.00 97.88 101 HIS A O 1
ATOM 781 N N . ASN A 1 102 ? -5.719 -0.085 1.516 1.00 97.12 102 ASN A N 1
ATOM 782 C CA . ASN A 1 102 ? -4.552 0.074 2.386 1.00 97.12 102 ASN A CA 1
ATOM 783 C C . ASN A 1 102 ? -4.931 0.654 3.760 1.00 97.12 102 ASN A C 1
ATOM 785 O O . ASN A 1 102 ? -4.446 0.193 4.787 1.00 97.12 102 ASN A O 1
ATOM 789 N N . ILE A 1 103 ? -5.811 1.660 3.791 1.00 95.44 103 ILE A N 1
ATOM 790 C CA . ILE A 1 103 ? -6.312 2.236 5.050 1.00 95.44 103 ILE A CA 1
ATOM 791 C C . ILE A 1 103 ? -7.154 1.209 5.812 1.00 95.44 103 ILE A C 1
ATOM 793 O O . ILE A 1 103 ? -6.970 1.051 7.015 1.00 95.44 103 ILE A O 1
ATOM 797 N N . GLN A 1 104 ? -8.041 0.488 5.122 1.00 96.31 104 GLN A N 1
ATOM 798 C CA . GLN A 1 104 ? -8.859 -0.561 5.736 1.00 96.31 104 GLN A CA 1
ATOM 799 C C . GLN A 1 104 ? -7.999 -1.682 6.326 1.00 96.31 104 GLN A C 1
ATOM 801 O O . GLN A 1 104 ? -8.243 -2.094 7.454 1.00 96.31 104 GLN A O 1
ATOM 806 N N . ALA A 1 105 ? -6.964 -2.131 5.611 1.00 95.88 105 ALA A N 1
ATOM 807 C CA . ALA A 1 105 ? -6.020 -3.117 6.125 1.00 95.88 105 ALA A CA 1
ATOM 808 C C . ALA A 1 105 ? -5.340 -2.623 7.410 1.00 95.88 105 ALA A C 1
ATOM 810 O O . ALA A 1 105 ? -5.253 -3.382 8.375 1.00 95.88 105 ALA A O 1
ATOM 811 N N . GLY A 1 106 ? -4.915 -1.355 7.446 1.00 93.62 106 GLY A N 1
ATOM 812 C CA . GLY A 1 106 ? -4.354 -0.733 8.647 1.00 93.62 106 GLY A CA 1
ATOM 813 C C . GLY A 1 106 ? -5.350 -0.674 9.808 1.00 93.62 106 GLY A C 1
ATOM 814 O O . GLY A 1 106 ? -5.007 -1.044 10.925 1.00 93.62 106 GLY A O 1
ATOM 815 N N . TYR A 1 107 ? -6.598 -0.283 9.543 1.00 94.44 107 TYR A N 1
ATOM 816 C CA . TYR A 1 107 ? -7.662 -0.254 10.549 1.00 94.44 107 TYR A CA 1
ATOM 817 C C . TYR A 1 107 ? -7.952 -1.646 11.132 1.00 94.44 107 TYR A C 1
ATOM 819 O O . TYR A 1 107 ? -8.019 -1.804 12.346 1.00 94.44 107 TYR A O 1
ATOM 827 N N . LEU A 1 108 ? -8.056 -2.674 10.284 1.00 94.06 108 LEU A N 1
ATOM 828 C CA . LEU A 1 108 ? -8.335 -4.054 10.706 1.00 94.06 108 LEU A CA 1
ATOM 829 C C . LEU A 1 108 ? -7.219 -4.677 11.560 1.00 94.06 108 LEU A C 1
ATOM 831 O O . LEU A 1 108 ? -7.468 -5.650 12.276 1.00 94.06 108 LEU A O 1
ATOM 835 N N . GLN A 1 109 ? -6.005 -4.134 11.472 1.00 91.19 109 GLN A N 1
ATOM 836 C CA . GLN A 1 109 ? -4.839 -4.546 12.258 1.00 91.19 109 GLN A CA 1
ATOM 837 C C . GLN A 1 109 ? -4.596 -3.651 13.478 1.00 91.19 109 GLN A C 1
ATOM 839 O O . GLN A 1 109 ? -3.721 -3.954 14.286 1.00 91.19 109 GLN A O 1
ATOM 844 N N . HIS A 1 110 ? -5.338 -2.550 13.620 1.00 92.12 110 HIS A N 1
ATOM 845 C CA . HIS A 1 110 ? -5.151 -1.634 14.735 1.00 92.12 110 HIS A CA 1
ATOM 846 C C . HIS A 1 110 ? -5.628 -2.283 16.047 1.00 92.12 110 HIS A C 1
ATOM 848 O O . HIS A 1 110 ? -6.710 -2.878 16.058 1.00 92.12 110 HIS A O 1
ATOM 854 N N . PRO A 1 111 ? -4.891 -2.138 17.165 1.00 93.56 111 PRO A N 1
ATOM 855 C CA . PRO A 1 111 ? -5.296 -2.695 18.460 1.00 93.56 111 PRO A CA 1
ATOM 856 C C . PRO A 1 111 ? -6.699 -2.260 18.904 1.00 93.56 111 PRO A C 1
ATOM 858 O O . PRO A 1 111 ? -7.461 -3.051 19.451 1.00 93.56 111 PRO A O 1
ATOM 861 N N . ASP A 1 112 ? -7.074 -1.019 18.590 1.00 95.50 112 ASP A N 1
ATOM 862 C CA . ASP A 1 112 ? -8.366 -0.449 18.992 1.00 95.50 112 ASP A CA 1
ATOM 863 C C . ASP A 1 112 ? -9.545 -0.830 18.080 1.00 95.50 112 ASP A C 1
ATOM 865 O O . ASP A 1 112 ? -10.660 -0.353 18.302 1.00 95.50 112 ASP A O 1
ATOM 869 N N . ARG A 1 113 ? -9.350 -1.672 17.052 1.00 95.75 113 ARG A N 1
ATOM 870 C CA . ARG A 1 113 ? -10.411 -2.003 16.076 1.00 95.75 113 ARG A CA 1
ATOM 871 C C . ARG A 1 113 ? -11.704 -2.489 16.751 1.00 95.75 113 ARG A C 1
ATOM 873 O O . ARG A 1 113 ? -12.799 -2.120 16.332 1.00 95.75 113 ARG A O 1
ATOM 880 N N . ASP A 1 114 ? -11.577 -3.275 17.823 1.00 96.38 114 ASP A N 1
ATOM 881 C CA . ASP A 1 114 ? -12.713 -3.866 18.532 1.00 96.38 114 ASP A CA 1
ATOM 882 C C . ASP A 1 114 ? -13.442 -2.805 19.371 1.00 96.38 114 ASP A C 1
ATOM 884 O O . ASP A 1 114 ? -14.661 -2.861 19.529 1.0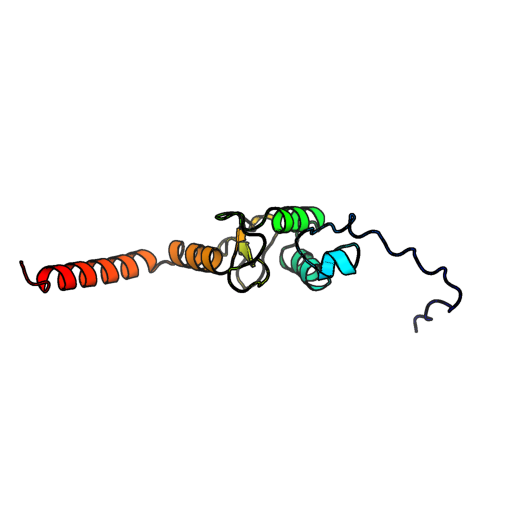0 96.38 114 ASP A O 1
ATOM 888 N N . ALA A 1 115 ? -12.715 -1.808 19.887 1.00 96.56 115 ALA A N 1
ATOM 889 C CA . ALA A 1 115 ? -13.306 -0.670 20.585 1.00 96.56 115 ALA A CA 1
ATOM 890 C C . ALA A 1 115 ? -14.101 0.220 19.622 1.00 96.56 115 ALA A C 1
ATOM 892 O O . ALA A 1 115 ? -15.227 0.604 19.934 1.00 96.56 115 ALA A O 1
ATOM 893 N N . VAL A 1 116 ? -13.565 0.480 18.426 1.00 95.69 116 VAL A N 1
ATOM 894 C CA . VAL A 1 116 ? -14.291 1.225 17.389 1.00 95.69 116 VAL A CA 1
ATOM 895 C C . VAL A 1 116 ? -15.534 0.456 16.929 1.00 95.69 116 VAL A C 1
ATOM 897 O O . VAL A 1 116 ? -16.592 1.059 16.759 1.00 95.69 116 VAL A O 1
ATOM 900 N N . GLN A 1 117 ? -15.461 -0.873 16.798 1.00 95.81 117 GLN A N 1
ATOM 901 C CA . GLN A 1 117 ? -16.637 -1.681 16.464 1.00 95.81 117 GLN A CA 1
ATOM 902 C C . GLN A 1 117 ? -17.726 -1.605 17.546 1.00 95.81 117 GLN A C 1
ATOM 904 O O . GLN A 1 117 ? -18.904 -1.485 17.211 1.00 95.81 117 GLN A O 1
ATOM 909 N N . ARG A 1 118 ? -17.355 -1.630 18.836 1.00 97.00 118 ARG A N 1
ATOM 910 C CA . ARG A 1 118 ? -18.317 -1.442 19.938 1.00 97.00 118 ARG A CA 1
ATOM 911 C C . ARG A 1 118 ? -19.017 -0.086 19.855 1.00 97.00 118 ARG A C 1
ATOM 913 O O . ARG A 1 118 ? -20.241 -0.049 19.895 1.00 97.00 118 ARG A O 1
ATOM 920 N N . TYR A 1 119 ? -18.261 0.989 19.634 1.00 95.88 119 TYR A N 1
ATOM 921 C CA . TYR A 1 119 ? -18.809 2.336 19.453 1.00 95.88 119 TYR A CA 1
ATOM 922 C C . TYR A 1 119 ? -19.867 2.405 18.332 1.00 95.88 119 TYR A C 1
ATOM 924 O O . TYR A 1 119 ? -20.934 2.993 18.514 1.00 95.88 119 TYR A O 1
ATOM 932 N N . LEU A 1 120 ? -19.612 1.768 17.183 1.00 95.75 120 LEU A N 1
ATOM 933 C CA . LEU A 1 120 ? -20.575 1.735 16.074 1.00 95.75 120 LEU A CA 1
ATOM 934 C C . LEU A 1 120 ? -21.852 0.963 16.439 1.00 95.75 120 LEU A C 1
ATOM 936 O O . LEU A 1 120 ? -22.957 1.426 16.149 1.00 95.75 120 LEU A O 1
ATOM 940 N N . ASN A 1 121 ? -21.707 -0.180 17.112 1.00 96.44 121 ASN A N 1
ATOM 941 C CA . ASN A 1 121 ? -22.837 -1.006 17.541 1.00 96.44 121 ASN A CA 1
ATOM 942 C C . ASN A 1 121 ? -23.727 -0.276 18.567 1.00 96.44 121 ASN A C 1
ATOM 944 O O . ASN A 1 121 ? -24.955 -0.387 18.523 1.00 96.44 121 ASN A O 1
ATOM 948 N N . GLU A 1 122 ? -23.124 0.490 19.481 1.00 95.56 122 GLU A N 1
ATOM 949 C CA . GLU A 1 122 ? -23.836 1.321 20.463 1.00 95.56 122 GLU A CA 1
ATOM 950 C C . GLU A 1 122 ? -24.660 2.424 19.781 1.00 95.56 122 GLU A C 1
ATOM 952 O O . GLU A 1 122 ? -25.835 2.631 20.111 1.00 95.56 122 GLU A O 1
ATOM 957 N N . TRP A 1 123 ? -24.081 3.097 18.781 1.00 93.88 123 TRP A N 1
ATOM 958 C CA . TRP A 1 123 ? -24.792 4.110 18.002 1.00 93.88 123 TRP A CA 1
ATOM 959 C C . TRP A 1 123 ? -25.961 3.513 17.214 1.00 93.88 123 TRP A C 1
ATOM 961 O O . TRP A 1 123 ? -27.058 4.073 17.223 1.00 93.88 123 TRP A O 1
ATOM 971 N N . GLU A 1 124 ? -25.764 2.362 16.568 1.00 93.44 124 GLU A N 1
ATOM 972 C CA . GLU A 1 124 ? -26.824 1.698 15.807 1.00 93.44 124 GLU A CA 1
ATOM 973 C C . GLU A 1 124 ? -27.984 1.253 16.704 1.00 93.44 124 GLU A C 1
ATOM 975 O O . GLU A 1 124 ? -29.146 1.494 16.372 1.00 93.44 124 GLU A O 1
ATOM 980 N N . SER A 1 125 ? -27.677 0.704 17.880 1.00 90.75 125 SER A N 1
ATOM 981 C CA . SER A 1 125 ? -28.685 0.336 18.881 1.00 90.75 125 SER A CA 1
ATOM 982 C C . SER A 1 125 ? -29.500 1.553 19.329 1.00 90.75 125 SER A C 1
ATOM 984 O O . SER A 1 125 ? -30.730 1.502 19.380 1.00 90.75 125 SER A O 1
ATOM 986 N N . THR A 1 126 ? -28.825 2.680 19.577 1.00 89.69 126 THR A N 1
ATOM 987 C CA . THR A 1 126 ? -29.469 3.949 19.953 1.00 89.69 126 THR A CA 1
ATOM 988 C C . THR A 1 126 ? -30.339 4.499 18.820 1.00 89.69 126 THR A C 1
ATOM 990 O O . THR A 1 126 ? -31.465 4.940 19.050 1.00 89.69 126 THR A O 1
ATOM 993 N N . ARG A 1 127 ? -29.855 4.446 17.573 1.00 91.69 127 ARG A N 1
ATOM 994 C CA . ARG A 1 127 ? -30.609 4.876 16.387 1.00 91.69 127 ARG A CA 1
ATOM 995 C C . ARG A 1 127 ? -31.885 4.054 16.205 1.00 91.69 127 ARG A C 1
ATOM 997 O O . ARG A 1 127 ? -32.939 4.629 15.946 1.00 91.69 127 ARG A O 1
ATOM 1004 N N . LEU A 1 128 ? -31.800 2.730 16.349 1.00 85.12 128 LEU A N 1
ATOM 1005 C CA . LEU A 1 128 ? -32.949 1.828 16.232 1.00 85.12 128 LEU A CA 1
ATOM 1006 C C . LEU A 1 128 ? -33.977 2.065 17.343 1.00 85.12 128 LEU A C 1
ATOM 1008 O O . LEU A 1 128 ? -35.168 2.137 17.050 1.00 85.12 128 LEU A O 1
ATOM 1012 N N . ALA A 1 129 ? -33.533 2.255 18.589 1.00 85.50 129 ALA A N 1
ATOM 1013 C CA . ALA A 1 129 ? -34.421 2.557 19.713 1.00 85.50 129 ALA A CA 1
ATOM 1014 C C . ALA A 1 129 ? -35.209 3.867 19.521 1.00 85.50 129 ALA A C 1
ATOM 1016 O O . ALA A 1 129 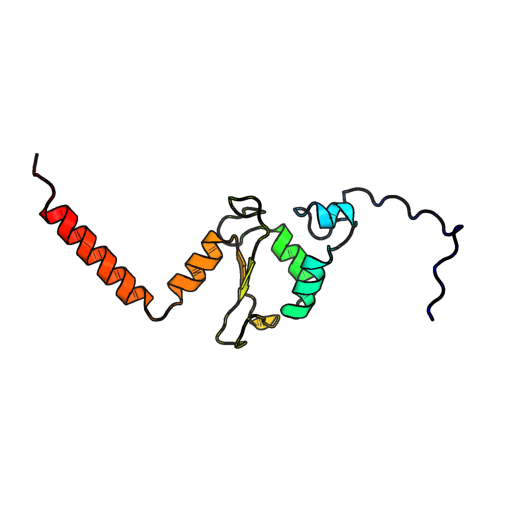? -36.351 3.969 19.964 1.00 85.50 129 ALA A O 1
ATOM 1017 N N . ASN A 1 130 ? -34.617 4.841 18.823 1.00 82.12 130 ASN A N 1
ATOM 1018 C CA . ASN A 1 130 ? -35.198 6.162 18.575 1.00 82.12 130 ASN A CA 1
ATOM 1019 C C . ASN A 1 130 ? -35.918 6.289 17.219 1.00 82.12 130 ASN A C 1
ATOM 1021 O O . ASN A 1 130 ? -36.371 7.380 16.870 1.00 82.12 130 ASN A O 1
ATOM 1025 N N . THR A 1 131 ? -36.020 5.215 16.430 1.00 80.88 131 THR A N 1
ATOM 1026 C CA . THR A 1 131 ? -36.747 5.247 15.152 1.00 80.88 131 THR A CA 1
ATOM 1027 C C . THR A 1 131 ? -38.249 5.041 15.412 1.00 80.88 131 THR A C 1
ATOM 1029 O O . THR A 1 131 ? -38.610 4.037 16.032 1.00 80.88 131 THR A O 1
ATOM 1032 N N . PRO A 1 132 ? -39.145 5.948 14.966 1.00 72.88 132 PRO A N 1
ATOM 1033 C CA . PRO A 1 132 ? -40.583 5.797 15.173 1.00 72.88 132 PRO A CA 1
ATOM 1034 C C . PRO A 1 132 ? -41.088 4.484 14.573 1.00 72.88 132 PRO A C 1
ATOM 1036 O O . PRO A 1 132 ? -40.777 4.164 13.425 1.00 72.88 132 PRO A O 1
ATOM 1039 N N . ARG A 1 133 ? -41.882 3.729 15.337 1.00 74.56 133 ARG A N 1
ATOM 1040 C CA . ARG A 1 133 ? -42.621 2.587 14.790 1.00 74.56 133 ARG A CA 1
ATOM 1041 C C . ARG A 1 133 ? -43.764 3.126 13.931 1.00 74.56 133 ARG A C 1
ATOM 1043 O O . ARG A 1 133 ? -44.628 3.823 14.456 1.00 74.56 133 ARG A O 1
ATOM 1050 N N . THR A 1 134 ? -43.705 2.843 12.632 1.00 66.88 134 THR A N 1
ATOM 1051 C CA . THR A 1 134 ? -44.813 3.019 11.679 1.00 66.88 134 THR A CA 1
ATOM 1052 C C . THR A 1 134 ? -45.911 2.004 11.931 1.00 66.88 134 THR A C 1
ATOM 1054 O O . THR A 1 134 ? -45.538 0.836 12.192 1.00 66.88 134 THR A O 1
#

InterPro domains:
  IPR004211 Recombination endonuclease VII [PF02945] (51-120)
  IPR038563 Recombination endonuclease VII superfamily [G3DSA:3.40.1800.10] (41-118)
  IPR044925 His-Me finger superfamily [SSF54060] (57-111)

Sequence (134 aa):
MQRGAPLDSPIRPWRSRQDAIVTNCDDCVSSGQMCSTHFAQTKRYKLDPKILAQMLSRGCYVCGAPRDRNGRALRIDHDHTCCPGRFGCGECVRGVLCNLHNIQAGYLQHPDRDAVQRYLNEWESTRLANTPRT

Organism: NCBI:txid339268

Radius of gyration: 22.18 Å; chains: 1; bounding box: 79×26×53 Å